Protein AF-A0A951JQ41-F1 (afdb_monomer)

Solvent-accessible surface area (backbone atoms only — not comparable to full-atom values): 7953 Å² total; per-residue (Å²): 141,75,86,78,80,80,79,71,74,80,76,78,77,77,45,54,66,83,40,70,66,48,36,41,46,49,74,32,66,77,79,67,72,74,78,91,57,93,54,54,63,58,50,42,16,67,74,45,69,45,58,48,72,57,49,56,51,40,55,51,43,14,44,75,71,56,71,39,87,78,89,80,87,83,78,66,59,76,80,78,46,90,82,83,92,83,87,80,93,67,60,79,96,43,44,66,64,52,48,53,42,39,70,75,69,38,91,85,52,83,88,83,81,92,79,82,88,125

pLDDT: mean 86.97, std 15.8, range [39.34, 98.5]

Secondary structure (DSSP, 8-state):
----------PPPP--TTSHHHHHHHHHHTTT--S--SSHHHHHHHHH---HHHHHHHHHHHHHTTSS----PPPPGGGTS----------GGGHHHHHHHHHHT-TT--S-------

Nearest PDB structures (foldseek):
  2cra-assembly1_A  TM=3.845E-01  e=3.732E+00  Homo sapiens

Sequence (118 aa):
MSEQSSEAAAATVPTEVTDPVNAQILAVSEDRIQGFQPEPFTEISRLSGVPLPTVLERIRAMLAAGVIRRVRQTMLATNLAPGALVAWKVSPERLDAAFEYMFREDPFSGHVVIRSTD

Radius of gyration: 23.62 Å; Cα contacts (8 Å, |Δi|>4): 78; chains: 1; bounding box: 67×27×64 Å

Foldseek 3Di:
DDDDPPPPDPPQDDQDCPPPLNVLLCVCQVPPDDDDDPCVLVVSCVRSVPDSVSSVVRVVSNCVVCVDPDRDDDDDCVVVDDDDDDDDDDDPVCVVVVQCCLVPPNPRRDDDDDDDPD

Mean predicted aligned error: 9.37 Å

Structure (mmCIF, N/CA/C/O backbone):
data_AF-A0A951JQ41-F1
#
_entry.id   AF-A0A951JQ41-F1
#
loop_
_atom_site.group_PDB
_atom_site.id
_atom_site.type_symbol
_atom_site.label_atom_id
_atom_site.label_alt_id
_atom_site.label_comp_id
_atom_site.label_asym_id
_atom_site.label_entity_id
_atom_site.label_seq_id
_atom_site.pdbx_PDB_ins_code
_atom_site.Cartn_x
_atom_site.Cartn_y
_atom_site.Cartn_z
_atom_site.occupancy
_atom_site.B_iso_or_equiv
_atom_site.auth_seq_id
_atom_site.auth_comp_id
_atom_site.auth_asym_id
_atom_site.auth_atom_id
_atom_site.pdbx_PDB_model_num
ATOM 1 N N . MET A 1 1 ? -46.070 -9.161 28.208 1.00 44.12 1 MET A N 1
ATOM 2 C CA . MET A 1 1 ? -44.779 -9.793 27.876 1.00 44.12 1 MET A CA 1
ATOM 3 C C . MET A 1 1 ? -44.757 -9.965 26.373 1.00 44.12 1 MET A C 1
ATOM 5 O O . MET A 1 1 ? -45.289 -10.938 25.866 1.00 44.12 1 MET A O 1
ATOM 9 N N . SER A 1 2 ? -44.256 -8.949 25.682 1.00 39.34 2 SER A N 1
ATOM 10 C CA . SER A 1 2 ? -44.011 -8.997 24.245 1.00 39.34 2 SER A CA 1
ATOM 11 C C . SER A 1 2 ? -42.579 -8.522 24.088 1.00 39.34 2 SER A C 1
ATOM 13 O O . SER A 1 2 ? -42.308 -7.327 24.189 1.00 39.34 2 SER A O 1
ATOM 15 N N . GLU A 1 3 ? -41.662 -9.478 23.999 1.00 46.72 3 GLU A N 1
ATOM 16 C CA . GLU A 1 3 ? -40.272 -9.222 23.650 1.00 46.72 3 GLU A CA 1
ATOM 17 C C . GLU A 1 3 ? -40.255 -8.634 22.238 1.00 46.72 3 GLU A C 1
ATOM 19 O O . GLU A 1 3 ? -40.570 -9.309 21.261 1.00 46.72 3 GLU A O 1
ATOM 24 N N . GLN A 1 4 ? -39.941 -7.344 22.135 1.00 40.78 4 GLN A N 1
ATOM 25 C CA . GLN A 1 4 ? -39.473 -6.779 20.879 1.00 40.78 4 GLN A CA 1
ATOM 26 C C . GLN A 1 4 ? -38.009 -7.183 20.737 1.00 40.78 4 GLN A C 1
ATOM 28 O O . GLN A 1 4 ? -37.128 -6.616 21.383 1.00 40.78 4 GLN A O 1
ATOM 33 N N . SER A 1 5 ? -37.763 -8.192 19.907 1.00 45.62 5 SER A N 1
ATOM 34 C CA . SER A 1 5 ? -36.443 -8.466 19.354 1.00 45.62 5 SER A CA 1
ATOM 35 C C . SER A 1 5 ? -36.002 -7.242 18.549 1.00 45.62 5 SER A C 1
ATOM 37 O O . SER A 1 5 ? -36.513 -6.981 17.464 1.00 45.62 5 SER A O 1
ATOM 39 N N . SER A 1 6 ? -35.084 -6.459 19.115 1.00 43.81 6 SER A N 1
ATOM 40 C CA . SER A 1 6 ? -34.368 -5.413 18.390 1.00 43.81 6 SER A CA 1
ATOM 41 C C . SER A 1 6 ? -33.318 -6.088 17.516 1.00 43.81 6 SER A C 1
ATOM 43 O O . SER A 1 6 ? -32.221 -6.415 17.969 1.00 43.81 6 SER A O 1
ATOM 45 N N . GLU A 1 7 ? -33.676 -6.350 16.265 1.00 43.53 7 GLU A N 1
ATOM 46 C CA . GLU A 1 7 ? -32.712 -6.647 15.216 1.00 43.53 7 GLU A CA 1
ATOM 47 C C . GLU A 1 7 ? -32.014 -5.323 14.878 1.00 43.53 7 GLU A C 1
ATOM 49 O O . GLU A 1 7 ? -32.467 -4.533 14.050 1.00 43.53 7 GLU A O 1
ATOM 54 N N . ALA A 1 8 ? -30.957 -5.011 15.632 1.00 42.91 8 ALA A N 1
ATOM 55 C CA . ALA A 1 8 ? -30.108 -3.868 15.348 1.00 42.91 8 ALA A CA 1
ATOM 56 C C . ALA A 1 8 ? -29.534 -4.060 13.941 1.00 42.91 8 ALA A C 1
ATOM 58 O O . ALA A 1 8 ? -28.744 -4.978 13.715 1.00 42.91 8 ALA A O 1
ATOM 59 N N . ALA A 1 9 ? -29.963 -3.218 12.997 1.00 43.38 9 ALA A N 1
ATOM 60 C CA . ALA A 1 9 ? -29.408 -3.169 11.654 1.00 43.38 9 ALA A CA 1
ATOM 61 C C . ALA A 1 9 ? -27.879 -3.186 11.762 1.00 43.38 9 ALA A C 1
ATOM 63 O O . ALA A 1 9 ? -27.304 -2.318 12.423 1.00 43.38 9 ALA A O 1
ATOM 64 N N . ALA A 1 10 ? -27.236 -4.202 11.180 1.00 51.47 10 ALA A N 1
ATOM 65 C CA . ALA A 1 10 ? -25.789 -4.336 11.206 1.00 51.47 10 ALA A CA 1
ATOM 66 C C . ALA A 1 10 ? -25.183 -3.055 10.621 1.00 51.47 10 ALA A C 1
ATOM 68 O O . ALA A 1 10 ? -25.264 -2.817 9.416 1.00 51.47 10 ALA A O 1
ATOM 69 N N . ALA A 1 11 ? -24.656 -2.190 11.489 1.00 67.81 11 ALA A N 1
ATOM 70 C CA . ALA A 1 11 ? -24.090 -0.923 11.070 1.00 67.81 11 ALA A CA 1
ATOM 71 C C . ALA A 1 11 ? -22.926 -1.221 10.120 1.00 67.81 11 ALA A C 1
ATOM 73 O O . ALA A 1 11 ? -21.962 -1.890 10.491 1.00 67.81 11 ALA A O 1
ATOM 74 N N . THR A 1 12 ? -23.037 -0.764 8.876 1.00 88.25 12 THR A N 1
ATOM 75 C CA . THR A 1 12 ? -21.976 -0.909 7.881 1.00 88.25 12 THR A CA 1
ATOM 76 C C . THR A 1 12 ? -20.727 -0.185 8.363 1.00 88.25 12 THR A C 1
ATOM 78 O O . THR A 1 12 ? -20.764 1.019 8.619 1.00 88.25 12 THR A O 1
ATOM 81 N N . VAL A 1 13 ? -19.625 -0.927 8.482 1.00 95.31 13 VAL A N 1
ATOM 82 C CA . VAL A 1 13 ? -18.317 -0.390 8.865 1.00 95.31 13 VAL A CA 1
ATOM 83 C C . VAL A 1 13 ? -17.867 0.639 7.815 1.00 95.31 13 VAL A C 1
ATOM 85 O O . VAL A 1 13 ? -17.786 0.286 6.639 1.00 95.31 13 VAL A O 1
ATOM 88 N N . PRO A 1 14 ? -17.556 1.890 8.198 1.00 96.69 14 PRO A N 1
ATOM 89 C CA . PRO A 1 14 ? -17.074 2.900 7.261 1.00 96.69 14 PRO A CA 1
ATOM 90 C C . PRO A 1 14 ? -15.747 2.515 6.598 1.00 96.69 14 PRO A C 1
ATOM 92 O O . PRO A 1 14 ? -14.791 2.114 7.268 1.00 96.69 14 PRO A O 1
ATOM 95 N N . THR A 1 15 ? -15.671 2.700 5.280 1.00 97.25 15 THR A N 1
ATOM 96 C CA . THR A 1 15 ? -14.517 2.310 4.451 1.00 97.25 15 THR A CA 1
ATOM 97 C C . THR A 1 15 ? -13.782 3.484 3.820 1.00 97.25 15 THR A C 1
ATOM 99 O O . THR A 1 15 ? -12.661 3.308 3.363 1.00 97.25 15 THR A O 1
ATOM 102 N N . GLU A 1 16 ? -14.378 4.674 3.777 1.00 97.12 16 GLU A N 1
ATOM 103 C CA . GLU A 1 16 ? -13.759 5.838 3.140 1.00 97.12 16 GLU A CA 1
ATOM 104 C C . GLU A 1 16 ? -12.476 6.259 3.861 1.00 97.12 16 GLU A C 1
ATOM 106 O O . GLU A 1 16 ? -12.417 6.255 5.092 1.00 97.12 16 GLU A O 1
ATOM 111 N N . VAL A 1 17 ? -11.452 6.674 3.109 1.00 95.50 17 VAL A N 1
ATOM 112 C CA . VAL A 1 17 ? -10.182 7.158 3.691 1.00 95.50 17 VAL A CA 1
ATOM 113 C C . VAL A 1 17 ? -10.349 8.466 4.466 1.00 95.50 17 VAL A C 1
ATOM 115 O O . VAL A 1 17 ? -9.514 8.802 5.298 1.00 95.50 17 VAL A O 1
ATOM 118 N N . THR A 1 18 ? -11.423 9.208 4.185 1.00 96.31 18 THR A N 1
ATOM 119 C CA . THR A 1 18 ? -11.778 10.468 4.849 1.00 96.31 18 THR A CA 1
ATOM 120 C C . THR A 1 18 ? -12.532 10.261 6.161 1.00 96.31 18 THR A C 1
ATOM 122 O O . THR A 1 18 ? -12.702 11.225 6.908 1.00 96.31 18 THR A O 1
ATOM 125 N N . ASP A 1 19 ? -12.966 9.031 6.472 1.00 97.81 19 ASP A N 1
ATOM 126 C CA . ASP A 1 19 ? -13.463 8.700 7.808 1.00 97.81 19 ASP A CA 1
ATOM 127 C C . ASP A 1 19 ? -12.349 8.987 8.833 1.00 97.81 19 ASP A C 1
ATOM 129 O O . ASP A 1 19 ? -11.219 8.528 8.643 1.00 97.81 19 ASP A O 1
ATOM 133 N N . PRO A 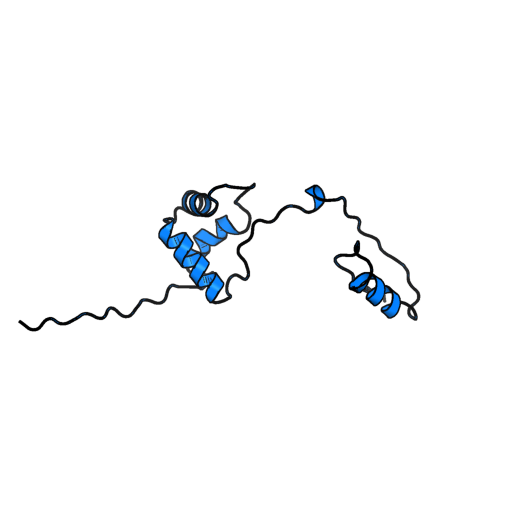1 20 ? -12.623 9.736 9.918 1.00 97.75 20 PRO A N 1
ATOM 134 C CA . PRO A 1 20 ? -11.582 10.160 10.851 1.00 97.75 20 PRO A CA 1
ATOM 135 C C . PRO A 1 20 ? -10.781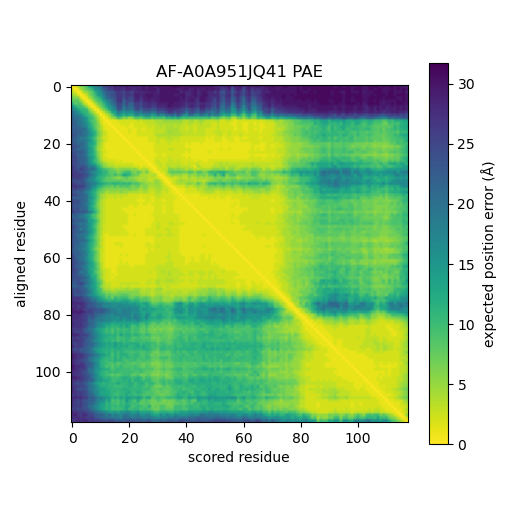 9.007 11.466 1.00 97.75 20 PRO A C 1
ATOM 137 O O . PRO A 1 20 ? -9.579 9.149 11.685 1.00 97.75 20 PRO A O 1
ATOM 140 N N . VAL A 1 21 ? -11.422 7.860 11.722 1.00 97.88 21 VAL A N 1
ATOM 141 C CA . VAL A 1 21 ? -10.758 6.684 12.302 1.00 97.88 21 VAL A CA 1
ATOM 142 C C . VAL A 1 21 ? -9.878 6.012 11.254 1.00 97.88 21 VAL A C 1
ATOM 144 O O . VAL A 1 21 ? -8.722 5.693 11.534 1.00 97.88 21 VAL A O 1
ATOM 147 N N . ASN A 1 22 ? -10.386 5.840 10.034 1.00 97.81 22 ASN A N 1
ATOM 148 C CA . ASN A 1 22 ? -9.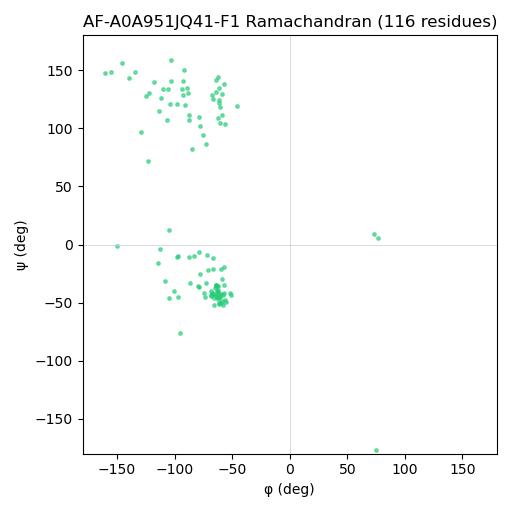606 5.288 8.928 1.00 97.81 22 ASN A CA 1
ATOM 149 C C . ASN A 1 22 ? -8.393 6.174 8.614 1.00 97.81 22 ASN A C 1
ATOM 151 O O . ASN A 1 22 ? -7.280 5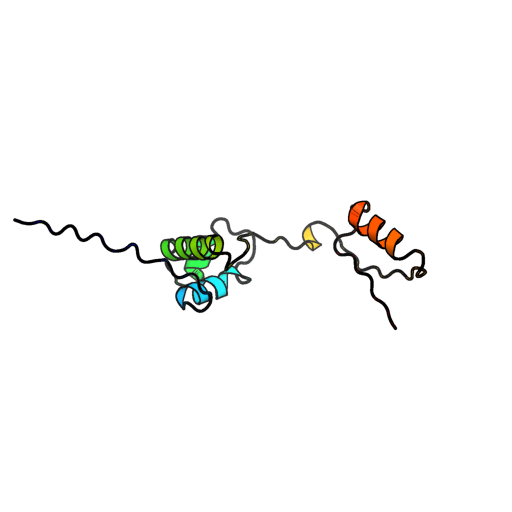.663 8.519 1.00 97.81 22 ASN A O 1
ATOM 155 N N . ALA A 1 23 ? -8.575 7.495 8.548 1.00 96.94 23 ALA A N 1
ATOM 156 C CA . ALA A 1 23 ? -7.493 8.456 8.348 1.00 96.94 23 ALA A CA 1
ATOM 157 C C . ALA A 1 23 ? -6.416 8.345 9.441 1.00 96.94 23 ALA A C 1
ATOM 159 O O . ALA A 1 23 ? -5.223 8.337 9.139 1.00 96.94 23 ALA A O 1
ATOM 160 N N . GLN A 1 24 ? -6.820 8.208 10.708 1.00 97.19 24 GLN A N 1
ATOM 161 C CA . GLN A 1 24 ? -5.904 8.060 11.843 1.00 97.19 24 GLN A CA 1
ATOM 162 C C . GLN A 1 24 ? -5.094 6.755 11.783 1.00 97.19 24 GLN A C 1
ATOM 164 O O . GLN A 1 24 ? -3.905 6.751 12.106 1.00 97.19 24 GLN A O 1
ATOM 169 N N . ILE A 1 25 ? -5.714 5.660 11.333 1.00 97.44 25 ILE A N 1
ATOM 170 C CA . ILE A 1 25 ? -5.042 4.375 11.089 1.00 97.44 25 ILE A CA 1
ATOM 171 C C . ILE A 1 25 ? -4.039 4.504 9.932 1.00 97.44 25 ILE A C 1
ATOM 173 O O . ILE A 1 25 ? -2.864 4.158 10.089 1.00 97.44 25 ILE A O 1
ATOM 177 N N . LEU A 1 26 ? -4.487 5.026 8.786 1.00 95.50 26 LEU A N 1
ATOM 178 C CA . LEU A 1 26 ? -3.694 5.126 7.556 1.00 95.50 26 LEU A CA 1
ATOM 179 C C . LEU A 1 26 ? -2.484 6.050 7.714 1.00 95.50 26 LEU A C 1
ATOM 181 O O . LEU A 1 26 ? -1.398 5.721 7.237 1.00 95.50 26 LEU A O 1
ATOM 185 N N . ALA A 1 27 ? -2.625 7.132 8.488 1.00 94.12 27 ALA A N 1
ATOM 186 C CA . ALA A 1 27 ? -1.537 8.060 8.800 1.00 94.12 27 ALA A CA 1
ATOM 187 C C . ALA A 1 27 ? -0.315 7.387 9.455 1.00 94.12 27 ALA A C 1
ATOM 189 O O . ALA A 1 27 ? 0.778 7.960 9.460 1.00 94.12 27 ALA A O 1
ATOM 190 N N . VAL A 1 28 ? -0.492 6.191 10.026 1.00 92.75 28 VAL A N 1
ATOM 191 C CA . VAL A 1 28 ? 0.582 5.373 10.596 1.00 92.75 28 VAL A CA 1
ATOM 192 C C . VAL A 1 28 ? 0.934 4.195 9.688 1.00 92.75 28 VAL A C 1
ATOM 194 O O . VAL A 1 28 ? 2.117 3.923 9.475 1.00 92.75 28 VAL A O 1
ATOM 197 N N . SER A 1 29 ? -0.066 3.476 9.172 1.00 89.12 29 SER A N 1
ATOM 198 C CA . SER A 1 29 ? 0.157 2.186 8.514 1.00 89.12 29 SER A CA 1
ATOM 199 C C . SER A 1 29 ? 0.844 2.266 7.152 1.00 89.12 29 SER A C 1
ATOM 201 O O . SER A 1 29 ? 1.391 1.256 6.720 1.00 89.12 29 SER A O 1
ATOM 203 N N . GLU A 1 30 ? 0.798 3.411 6.463 1.00 82.31 30 GLU A N 1
ATOM 204 C CA . GLU A 1 30 ? 1.357 3.523 5.108 1.00 82.31 30 GLU A CA 1
ATOM 205 C C . GLU A 1 30 ? 2.889 3.566 5.100 1.00 82.31 30 GLU A C 1
ATOM 207 O O . GLU A 1 30 ? 3.485 2.849 4.306 1.00 82.31 30 GLU A O 1
ATOM 212 N N . ASP A 1 31 ? 3.524 4.304 6.019 1.00 77.25 31 ASP A N 1
ATOM 213 C CA . ASP A 1 31 ? 4.984 4.513 5.973 1.00 77.25 31 ASP A CA 1
ATOM 214 C C . ASP A 1 31 ? 5.660 4.708 7.344 1.00 77.25 31 ASP A C 1
ATOM 216 O O . ASP A 1 31 ? 6.877 4.888 7.423 1.00 77.25 31 ASP A O 1
ATOM 220 N N . ARG A 1 32 ? 4.909 4.700 8.456 1.00 80.50 32 ARG A N 1
ATOM 221 C CA . ARG A 1 32 ? 5.483 5.006 9.785 1.00 80.50 32 ARG A CA 1
ATOM 222 C C . ARG A 1 32 ? 5.865 3.780 10.601 1.00 80.50 32 ARG A C 1
ATOM 224 O O . ARG A 1 32 ? 6.539 3.927 11.618 1.00 80.50 32 ARG A O 1
ATOM 231 N N . ILE A 1 33 ? 5.480 2.582 10.164 1.00 84.50 33 ILE A N 1
ATOM 232 C CA . ILE A 1 33 ? 5.921 1.340 10.801 1.00 84.50 33 ILE A CA 1
ATOM 233 C C . ILE A 1 33 ? 7.236 0.896 10.180 1.00 84.50 33 ILE A C 1
ATOM 235 O O . ILE A 1 33 ? 7.285 0.418 9.049 1.00 84.50 33 ILE A O 1
ATOM 239 N N . GLN A 1 34 ? 8.310 1.063 10.948 1.00 80.81 34 GLN A N 1
ATOM 240 C CA . GLN A 1 34 ? 9.654 0.690 10.532 1.00 80.81 34 GLN A CA 1
ATOM 241 C C . GLN A 1 34 ? 10.007 -0.733 10.968 1.00 80.81 34 GLN A C 1
ATOM 243 O O . GLN A 1 34 ? 9.719 -1.153 12.092 1.00 80.81 34 GLN A O 1
ATOM 248 N N . GLY A 1 35 ? 10.705 -1.440 10.079 1.00 77.69 35 GLY A N 1
ATOM 249 C CA . GLY A 1 35 ? 11.241 -2.775 10.330 1.00 77.69 35 GLY A CA 1
ATOM 250 C C . GLY A 1 35 ? 10.198 -3.896 10.308 1.00 77.69 35 GLY A C 1
ATOM 251 O O . GLY A 1 35 ? 9.014 -3.696 10.037 1.00 77.69 35 GLY A O 1
ATOM 252 N N . PHE A 1 36 ? 10.666 -5.111 10.594 1.00 82.50 36 PHE A N 1
ATOM 253 C CA . PHE A 1 36 ? 9.821 -6.298 10.710 1.00 82.50 36 PHE A CA 1
ATOM 254 C C . PHE A 1 36 ? 9.249 -6.394 12.126 1.00 82.50 36 PHE A C 1
ATOM 256 O O . PHE A 1 36 ? 9.788 -7.095 12.979 1.00 82.50 36 PHE A O 1
ATOM 263 N N . GLN A 1 37 ? 8.168 -5.655 12.383 1.00 86.94 37 GLN A N 1
ATOM 264 C CA . GLN A 1 37 ? 7.446 -5.748 13.652 1.00 86.94 37 GLN A CA 1
ATOM 265 C C . GLN A 1 37 ? 6.768 -7.122 13.783 1.00 86.94 37 GLN A C 1
ATOM 267 O O . GLN A 1 37 ? 6.032 -7.499 12.866 1.00 86.94 37 GLN A O 1
ATOM 272 N N . PRO A 1 38 ? 6.961 -7.856 14.898 1.00 90.69 38 PRO A N 1
ATOM 273 C CA . PRO A 1 38 ? 6.255 -9.115 15.152 1.00 90.69 38 PRO A CA 1
ATOM 274 C C . PRO A 1 38 ? 4.736 -8.933 15.246 1.00 90.69 38 PRO A C 1
ATOM 276 O O . PRO A 1 38 ? 3.977 -9.772 14.770 1.00 90.69 38 PRO A O 1
ATOM 279 N N . GLU A 1 39 ? 4.297 -7.805 15.814 1.00 93.88 39 GLU A N 1
ATOM 280 C CA . GLU A 1 39 ? 2.885 -7.457 15.979 1.00 93.88 39 GLU A CA 1
ATOM 281 C C . GLU A 1 39 ? 2.557 -6.105 15.320 1.00 93.88 39 GLU A C 1
ATOM 283 O O . GLU A 1 39 ? 2.327 -5.101 16.002 1.00 93.88 39 GLU A O 1
ATOM 288 N N . PRO A 1 40 ? 2.524 -6.033 13.977 1.00 93.25 40 PRO A N 1
ATOM 289 C CA . PRO A 1 40 ? 2.399 -4.760 13.272 1.00 93.25 40 PRO A CA 1
ATOM 290 C C . PRO A 1 40 ? 1.072 -4.053 13.572 1.00 93.25 40 PRO A C 1
ATOM 292 O O . PRO A 1 40 ? 1.048 -2.837 13.700 1.00 93.25 40 PRO A O 1
ATOM 295 N N . PHE A 1 41 ? -0.031 -4.787 13.745 1.00 95.81 41 PHE A N 1
ATOM 296 C CA . PHE A 1 41 ? -1.332 -4.180 14.052 1.00 95.81 41 PHE A CA 1
ATOM 297 C C . PHE A 1 41 ? -1.421 -3.646 15.485 1.00 95.81 41 PHE A C 1
ATOM 299 O O . PHE A 1 41 ? -2.062 -2.618 15.704 1.00 95.81 41 PHE A O 1
ATOM 306 N N . THR A 1 42 ? -0.751 -4.294 16.443 1.00 96.50 42 THR A N 1
ATOM 307 C CA . THR A 1 42 ? -0.600 -3.763 17.805 1.00 96.50 42 THR A CA 1
ATOM 308 C C . THR A 1 42 ? 0.164 -2.442 17.763 1.00 96.50 42 THR A C 1
ATOM 310 O O . THR A 1 42 ? -0.237 -1.472 18.402 1.00 96.50 42 THR A O 1
ATOM 313 N N . GLU A 1 43 ? 1.209 -2.359 16.938 1.00 95.69 43 GLU A N 1
ATOM 314 C CA . GLU A 1 43 ? 1.979 -1.128 16.768 1.00 95.69 43 GLU A CA 1
ATOM 315 C C . GLU A 1 43 ? 1.173 -0.018 16.071 1.00 95.69 43 GLU A C 1
ATOM 317 O O . GLU A 1 43 ? 1.205 1.128 16.521 1.00 95.69 43 GLU A O 1
ATOM 322 N N . ILE A 1 44 ? 0.364 -0.349 15.051 1.00 96.31 44 ILE A N 1
ATOM 323 C CA . ILE A 1 44 ? -0.610 0.593 14.465 1.00 96.31 44 ILE A CA 1
ATOM 324 C C . ILE A 1 44 ? -1.551 1.106 15.555 1.00 96.31 44 ILE A C 1
ATOM 326 O O . ILE A 1 44 ? -1.758 2.312 15.656 1.00 96.31 44 ILE A O 1
ATOM 330 N N . SER A 1 45 ? -2.107 0.219 16.383 1.00 97.56 45 SER A N 1
ATOM 331 C CA . SER A 1 45 ? -3.012 0.595 17.473 1.00 97.56 45 SER A CA 1
ATOM 332 C C . SER A 1 45 ? -2.343 1.561 18.452 1.00 97.56 45 SER A C 1
ATOM 334 O O . SER A 1 45 ? -2.881 2.631 18.734 1.00 97.56 45 SER A O 1
ATOM 336 N N . ARG A 1 46 ? -1.124 1.241 18.897 1.00 96.50 46 ARG A N 1
ATOM 337 C CA . ARG A 1 46 ? -0.353 2.064 19.834 1.00 96.50 46 ARG A CA 1
ATOM 338 C C . ARG A 1 46 ? -0.043 3.454 19.276 1.00 96.50 46 ARG A C 1
ATOM 340 O O . ARG A 1 46 ? -0.183 4.441 19.991 1.00 96.50 46 ARG A O 1
ATOM 347 N N . LEU A 1 47 ? 0.398 3.532 18.022 1.00 96.12 47 LEU A N 1
ATOM 348 C CA . LEU A 1 47 ? 0.823 4.780 17.382 1.00 96.12 47 LEU A CA 1
ATOM 349 C C . LEU A 1 47 ? -0.349 5.647 16.915 1.00 96.12 47 LEU A C 1
ATOM 351 O O . LEU A 1 47 ? -0.266 6.871 16.980 1.00 96.12 47 LEU A O 1
ATOM 355 N N . SER A 1 48 ? -1.426 5.027 16.435 1.00 96.62 48 SER A N 1
ATOM 356 C CA . SER A 1 48 ? -2.635 5.744 16.022 1.00 96.62 48 SER A CA 1
ATOM 357 C C . SER A 1 48 ? -3.486 6.162 17.220 1.00 96.62 48 SER A C 1
ATOM 359 O O . SER A 1 48 ? -4.229 7.129 17.114 1.00 96.62 48 SER A O 1
ATOM 361 N N . GLY A 1 49 ? -3.392 5.463 18.358 1.00 97.69 49 GLY A N 1
ATOM 362 C CA . GLY A 1 49 ? -4.291 5.634 19.503 1.00 97.69 49 GLY A CA 1
ATOM 363 C C . GLY A 1 49 ? -5.664 4.979 19.307 1.00 97.69 49 GLY A C 1
ATOM 364 O O . GLY A 1 49 ? -6.547 5.140 20.148 1.00 97.69 49 GLY A O 1
ATOM 365 N N . VAL A 1 50 ? -5.861 4.240 18.211 1.00 98.44 50 VAL A N 1
ATOM 366 C CA . VAL A 1 50 ? -7.106 3.529 17.906 1.00 98.44 50 VAL A CA 1
ATOM 367 C C . VAL A 1 50 ? -7.054 2.125 18.521 1.00 98.44 50 VAL A C 1
ATOM 369 O O . VAL A 1 50 ? -6.042 1.438 18.356 1.00 98.44 50 VAL A O 1
ATOM 372 N N . PRO A 1 51 ? -8.112 1.640 19.201 1.00 98.50 51 PRO A N 1
ATOM 373 C CA . PRO A 1 51 ? -8.125 0.292 19.768 1.00 98.50 51 PRO A CA 1
ATOM 374 C C . PRO A 1 51 ? -7.873 -0.795 18.717 1.00 98.50 51 PRO A C 1
ATOM 376 O O . PRO A 1 51 ? -8.442 -0.758 17.626 1.00 98.50 51 PRO A O 1
ATOM 379 N N . LEU A 1 52 ? -7.063 -1.800 19.062 1.00 98.44 52 LEU A N 1
ATOM 380 C CA . LEU A 1 52 ? -6.682 -2.886 18.152 1.00 98.44 52 LEU A CA 1
ATOM 381 C C . LEU A 1 52 ? -7.875 -3.579 17.456 1.00 98.44 52 LEU A C 1
ATOM 383 O O . LEU A 1 52 ? -7.789 -3.786 16.244 1.00 98.44 52 LEU A O 1
ATOM 387 N N . PRO A 1 53 ? -8.997 -3.905 18.137 1.00 98.38 53 PRO A N 1
ATOM 388 C CA . PRO A 1 53 ? -10.155 -4.491 17.459 1.00 98.38 53 PRO A CA 1
ATOM 389 C C . PRO A 1 53 ? -10.686 -3.604 16.327 1.00 98.38 53 PRO A C 1
ATOM 391 O O . PRO A 1 53 ? -10.952 -4.097 15.233 1.00 98.38 53 PRO A O 1
ATOM 394 N N . THR A 1 54 ? -10.747 -2.291 16.560 1.00 98.31 54 THR A N 1
ATOM 395 C CA . THR A 1 54 ? -11.173 -1.298 15.570 1.00 98.31 54 THR A CA 1
ATOM 396 C C . THR A 1 54 ? -10.168 -1.191 14.425 1.00 98.31 54 THR A C 1
ATOM 398 O O . THR A 1 54 ? -10.568 -1.172 13.266 1.00 98.31 54 THR A O 1
ATOM 401 N N . VAL A 1 55 ? -8.860 -1.195 14.708 1.00 98.31 55 VAL A N 1
ATOM 402 C CA . VAL A 1 55 ? -7.817 -1.208 13.664 1.00 98.31 55 VAL A CA 1
ATOM 403 C C . VAL A 1 55 ? -8.011 -2.388 12.709 1.00 98.31 55 VAL A C 1
ATOM 405 O O . VAL A 1 55 ? -8.030 -2.214 11.490 1.00 98.31 55 VAL A O 1
ATOM 408 N N . LEU A 1 56 ? -8.184 -3.591 13.261 1.00 98.25 56 LEU A N 1
ATOM 409 C CA . LEU A 1 56 ? -8.364 -4.811 12.476 1.00 98.25 56 LEU A CA 1
ATOM 410 C C . LEU A 1 56 ? -9.666 -4.785 11.669 1.00 98.25 56 LEU A C 1
ATOM 412 O O . LEU A 1 56 ? -9.660 -5.166 10.498 1.00 98.25 56 LEU A O 1
ATOM 416 N N . GLU A 1 57 ? -10.763 -4.330 12.273 1.00 98.25 57 GLU A N 1
ATOM 417 C CA . GLU A 1 57 ? -12.062 -4.190 11.611 1.00 98.25 57 GLU A CA 1
ATOM 418 C C . GLU A 1 57 ? -11.978 -3.232 10.416 1.00 98.25 57 GLU A C 1
ATOM 420 O O . GLU A 1 57 ? -12.363 -3.595 9.302 1.00 98.25 57 GLU A O 1
ATOM 425 N N . ARG A 1 58 ? -11.404 -2.041 10.617 1.00 98.00 58 ARG A N 1
ATOM 426 C CA . ARG A 1 58 ? -11.315 -1.004 9.582 1.00 98.00 58 ARG A CA 1
ATOM 427 C C . ARG A 1 58 ? -10.387 -1.385 8.441 1.00 98.00 58 ARG A C 1
ATOM 429 O O . ARG A 1 58 ? -10.769 -1.238 7.284 1.00 98.00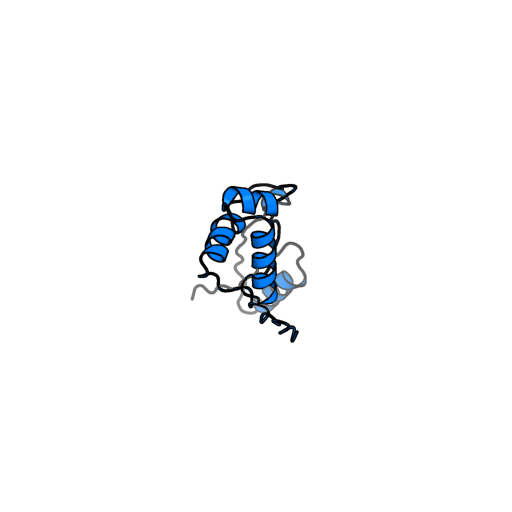 58 ARG A O 1
ATOM 436 N N . ILE A 1 59 ? -9.211 -1.946 8.728 1.00 97.25 59 ILE A N 1
ATOM 437 C CA . ILE A 1 59 ? -8.292 -2.411 7.676 1.00 97.25 59 ILE A CA 1
ATOM 438 C C . ILE A 1 59 ? -8.944 -3.514 6.834 1.00 97.25 59 ILE A C 1
ATOM 440 O O . ILE A 1 59 ? -8.852 -3.481 5.606 1.00 97.25 59 ILE A O 1
ATOM 444 N N . ARG A 1 60 ? -9.639 -4.470 7.465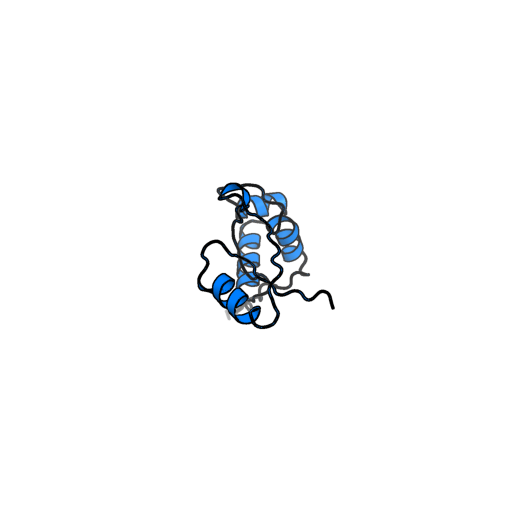 1.00 97.81 60 ARG A N 1
ATOM 445 C CA . ARG A 1 60 ? -10.365 -5.526 6.741 1.00 97.81 60 ARG A CA 1
ATOM 446 C C . ARG A 1 60 ? -11.481 -4.953 5.875 1.00 97.81 60 ARG A C 1
ATOM 448 O O . ARG A 1 60 ? -11.588 -5.351 4.718 1.00 97.81 60 ARG A O 1
ATOM 455 N N . ALA A 1 61 ? -12.271 -4.021 6.405 1.00 97.88 61 ALA A N 1
ATOM 456 C CA . ALA A 1 61 ? -13.358 -3.385 5.668 1.00 97.88 61 ALA A CA 1
ATOM 457 C C . ALA A 1 61 ? -12.836 -2.599 4.454 1.00 97.88 61 ALA A C 1
ATOM 459 O O . ALA A 1 61 ? -13.322 -2.795 3.341 1.00 97.88 61 ALA A O 1
ATOM 460 N N . MET A 1 62 ? -11.791 -1.784 4.634 1.00 97.88 62 MET A N 1
ATOM 461 C CA . MET A 1 62 ? -11.163 -1.037 3.539 1.00 97.88 62 MET A CA 1
ATOM 462 C C . MET A 1 62 ? -10.559 -1.956 2.471 1.00 97.88 62 MET A C 1
ATOM 464 O O . MET A 1 62 ? -10.658 -1.653 1.282 1.00 97.88 62 MET A O 1
ATOM 468 N N . LEU A 1 63 ? -9.942 -3.076 2.872 1.00 97.50 63 LEU A N 1
ATOM 469 C CA . LEU A 1 63 ? -9.374 -4.050 1.938 1.00 97.50 63 LEU A CA 1
ATOM 470 C C . LEU A 1 63 ? -10.471 -4.769 1.143 1.00 97.50 63 LEU A C 1
ATOM 472 O O . LEU A 1 63 ? -10.356 -4.899 -0.072 1.00 97.50 63 LEU A O 1
ATOM 476 N N . ALA A 1 64 ? -11.544 -5.202 1.810 1.00 97.31 64 ALA A N 1
ATOM 477 C CA . ALA A 1 64 ? -12.674 -5.872 1.168 1.00 97.31 64 ALA A CA 1
ATOM 478 C C . ALA A 1 64 ? -13.414 -4.950 0.184 1.00 97.31 64 ALA A C 1
ATOM 480 O O . ALA A 1 64 ? -13.855 -5.403 -0.869 1.00 97.31 64 ALA A O 1
ATOM 481 N N . ALA A 1 65 ? -13.503 -3.656 0.501 1.00 96.69 65 ALA A N 1
ATOM 482 C CA . ALA A 1 65 ? -14.092 -2.639 -0.366 1.00 96.69 65 ALA A CA 1
ATOM 483 C C . ALA A 1 65 ? -13.161 -2.168 -1.502 1.00 96.69 65 ALA A C 1
ATOM 485 O O . ALA A 1 65 ? -13.581 -1.388 -2.352 1.00 96.69 65 ALA A O 1
ATOM 486 N N . GLY A 1 66 ? -11.895 -2.599 -1.521 1.00 96.31 66 GLY A N 1
ATOM 487 C CA . GLY A 1 66 ? -10.907 -2.175 -2.518 1.00 96.31 66 GLY A CA 1
ATOM 488 C C . GLY A 1 66 ? -10.391 -0.741 -2.346 1.00 96.31 66 GLY A C 1
ATOM 489 O O . GLY A 1 66 ? -9.666 -0.255 -3.215 1.00 96.31 66 GLY A O 1
ATOM 490 N N . VAL A 1 67 ? -10.720 -0.075 -1.231 1.00 96.62 67 VAL A N 1
ATOM 491 C CA . VAL A 1 67 ? -10.227 1.272 -0.891 1.00 96.62 67 VAL A CA 1
ATOM 492 C C . VAL A 1 67 ? -8.718 1.236 -0.660 1.00 96.62 67 VAL A C 1
ATOM 494 O O . VAL A 1 67 ? -7.977 2.037 -1.231 1.00 96.62 67 VAL A O 1
ATOM 497 N N . ILE A 1 68 ? -8.245 0.247 0.103 1.00 95.38 68 ILE A N 1
ATOM 498 C CA . ILE A 1 68 ? -6.828 -0.125 0.128 1.00 95.38 68 ILE A CA 1
ATOM 499 C C . ILE A 1 68 ? -6.630 -1.391 -0.696 1.00 95.38 68 ILE A C 1
ATOM 501 O O . ILE A 1 68 ? -7.436 -2.316 -0.659 1.00 95.38 68 ILE A O 1
ATOM 505 N N . ARG A 1 69 ? -5.531 -1.450 -1.450 1.00 94.88 69 ARG A N 1
ATOM 506 C CA . ARG A 1 69 ? -5.316 -2.546 -2.409 1.00 94.88 69 ARG A CA 1
ATOM 507 C C . ARG A 1 69 ? -4.657 -3.769 -1.785 1.00 94.88 69 ARG A C 1
ATOM 509 O O . ARG A 1 69 ? -4.855 -4.877 -2.270 1.00 94.88 69 ARG A O 1
ATOM 516 N N . ARG A 1 70 ? -3.772 -3.568 -0.801 1.00 93.56 70 ARG A N 1
ATOM 517 C CA . ARG A 1 70 ? -2.928 -4.618 -0.209 1.00 93.56 70 ARG A CA 1
ATOM 518 C C . ARG A 1 70 ? -2.522 -4.233 1.209 1.00 93.56 70 ARG A C 1
ATOM 520 O O . ARG A 1 70 ? -2.262 -3.065 1.469 1.00 93.56 70 ARG A O 1
ATOM 527 N N . VAL A 1 71 ? -2.358 -5.236 2.067 1.00 92.81 71 VAL A N 1
ATOM 528 C CA . VAL A 1 71 ? -1.641 -5.128 3.344 1.00 92.81 71 VAL A CA 1
ATOM 529 C C . VAL A 1 71 ? -0.390 -5.988 3.216 1.00 92.81 71 VAL A C 1
ATOM 531 O O . VAL A 1 71 ? -0.494 -7.196 3.013 1.00 92.81 71 VAL A O 1
ATOM 534 N N . ARG A 1 72 ? 0.794 -5.371 3.245 1.00 88.44 72 ARG A N 1
ATOM 535 C CA . ARG A 1 72 ? 2.072 -6.071 3.054 1.00 88.44 72 ARG A CA 1
ATOM 536 C C . ARG A 1 72 ? 3.172 -5.448 3.898 1.00 88.44 72 ARG A C 1
ATOM 538 O O . ARG A 1 72 ? 3.137 -4.255 4.174 1.00 88.44 72 ARG A O 1
ATOM 545 N N . GLN A 1 73 ? 4.190 -6.243 4.196 1.00 81.44 73 GLN A N 1
ATOM 546 C CA . GLN A 1 73 ? 5.497 -5.722 4.577 1.00 81.44 73 GLN A CA 1
ATOM 547 C C . GLN A 1 73 ? 6.321 -5.519 3.305 1.00 81.44 73 GLN A C 1
ATOM 549 O O . GLN A 1 73 ? 6.379 -6.404 2.449 1.00 81.44 73 GLN A O 1
ATOM 554 N N . THR A 1 74 ? 6.919 -4.339 3.156 1.00 78.25 74 THR A N 1
ATOM 555 C CA . THR A 1 74 ? 7.775 -4.026 2.008 1.00 78.25 74 THR A CA 1
ATOM 556 C C . THR A 1 74 ? 9.229 -4.080 2.457 1.00 78.25 74 THR A C 1
ATOM 558 O O . THR A 1 74 ? 9.630 -3.335 3.346 1.00 78.25 74 THR A O 1
ATOM 561 N N . MET A 1 75 ? 10.022 -4.951 1.834 1.00 73.75 75 MET A N 1
ATOM 562 C CA . MET A 1 75 ? 11.475 -4.973 2.003 1.00 73.75 75 MET A CA 1
ATOM 563 C C . MET A 1 75 ? 12.119 -4.126 0.903 1.00 73.75 75 MET A C 1
ATOM 565 O O . MET A 1 75 ? 11.741 -4.242 -0.264 1.00 73.75 75 MET A O 1
ATOM 569 N N . LEU A 1 76 ? 13.078 -3.268 1.259 1.00 70.56 76 LEU A N 1
ATOM 570 C CA . LEU A 1 76 ? 13.804 -2.468 0.273 1.00 70.56 76 LEU A CA 1
ATOM 571 C C . LEU A 1 76 ? 14.661 -3.383 -0.610 1.00 70.56 76 LEU A C 1
ATOM 573 O O . LEU A 1 76 ? 15.490 -4.139 -0.106 1.00 70.56 76 LEU A O 1
ATOM 577 N N . ALA A 1 77 ? 14.472 -3.293 -1.930 1.00 64.38 77 ALA A N 1
ATOM 578 C CA . ALA A 1 77 ? 15.142 -4.146 -2.915 1.00 64.38 77 ALA A CA 1
ATOM 579 C C . ALA A 1 77 ? 16.677 -4.055 -2.865 1.00 64.38 77 ALA A C 1
ATOM 581 O O . ALA A 1 77 ? 17.353 -5.050 -3.109 1.00 64.38 77 ALA A O 1
ATOM 582 N N . THR A 1 78 ? 17.223 -2.902 -2.462 1.00 60.53 78 THR A N 1
ATOM 583 C CA . THR A 1 78 ? 18.667 -2.690 -2.263 1.00 60.53 78 THR A CA 1
ATOM 584 C C . THR A 1 78 ? 19.282 -3.624 -1.223 1.00 60.53 78 THR A C 1
ATOM 586 O O . THR A 1 78 ? 20.489 -3.836 -1.247 1.00 60.53 78 THR A O 1
ATOM 589 N N . ASN A 1 79 ? 18.470 -4.199 -0.330 1.00 58.69 79 ASN A N 1
ATOM 590 C CA . ASN A 1 79 ? 18.919 -5.199 0.637 1.00 58.69 79 ASN A CA 1
ATOM 591 C C . ASN A 1 79 ? 18.877 -6.635 0.082 1.00 58.69 79 ASN A C 1
ATOM 593 O O . ASN A 1 79 ? 19.405 -7.531 0.733 1.00 58.69 79 ASN A O 1
ATOM 597 N N . LEU A 1 80 ? 18.253 -6.875 -1.081 1.00 68.31 80 LEU A N 1
ATOM 598 C CA . LEU A 1 80 ? 18.241 -8.187 -1.744 1.00 68.31 80 LEU A CA 1
ATOM 599 C C . LEU A 1 80 ? 19.305 -8.298 -2.837 1.00 68.31 80 LEU A C 1
ATOM 601 O O . LEU A 1 80 ? 19.971 -9.325 -2.927 1.00 68.31 80 LEU A O 1
ATOM 605 N N . ALA A 1 81 ? 19.437 -7.274 -3.683 1.00 72.00 81 ALA A N 1
ATOM 606 C CA . ALA A 1 81 ? 20.397 -7.249 -4.782 1.00 72.00 81 ALA A CA 1
ATOM 607 C C . ALA A 1 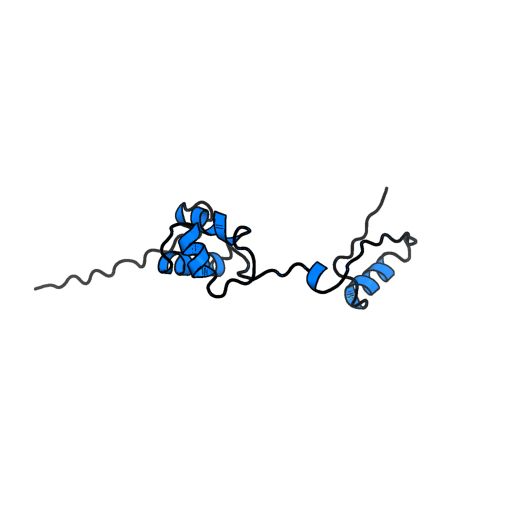81 ? 20.658 -5.805 -5.254 1.00 72.00 81 ALA A C 1
ATOM 609 O O . ALA A 1 81 ? 19.747 -4.971 -5.215 1.00 72.00 81 ALA A O 1
ATOM 610 N N . PRO A 1 82 ? 21.875 -5.483 -5.729 1.00 79.75 82 PRO A N 1
ATOM 611 C CA . PRO A 1 82 ? 22.140 -4.199 -6.364 1.00 79.75 82 PRO A CA 1
ATOM 612 C C . PRO A 1 82 ? 21.329 -4.067 -7.660 1.00 79.75 82 PRO A C 1
ATOM 614 O O . PRO A 1 82 ? 21.329 -4.966 -8.498 1.00 79.75 82 PRO A O 1
ATOM 617 N N . GLY A 1 83 ? 20.649 -2.933 -7.826 1.00 85.75 83 GLY A N 1
ATOM 618 C CA . GLY A 1 83 ? 19.979 -2.560 -9.072 1.00 85.75 83 GLY A CA 1
ATOM 619 C C . GLY A 1 83 ? 20.779 -1.514 -9.848 1.00 85.75 83 GLY A C 1
ATOM 620 O O . GLY A 1 83 ? 21.584 -0.785 -9.268 1.00 85.75 83 GLY A 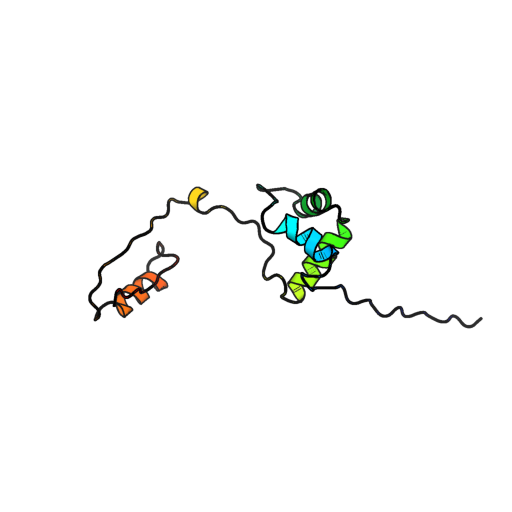O 1
ATOM 621 N N . ALA A 1 84 ? 20.530 -1.409 -11.153 1.00 89.25 84 ALA A N 1
ATOM 622 C CA . ALA A 1 84 ? 21.088 -0.364 -12.006 1.00 89.25 84 ALA A CA 1
ATOM 623 C C . ALA A 1 84 ? 20.001 0.232 -12.906 1.00 89.25 84 ALA A C 1
ATOM 625 O O . ALA A 1 84 ? 19.072 -0.462 -13.317 1.00 89.25 84 ALA A O 1
ATOM 626 N N . LEU A 1 85 ? 20.140 1.518 -13.233 1.00 92.19 85 LEU A N 1
ATOM 627 C CA . LEU A 1 85 ? 19.381 2.153 -14.305 1.00 92.19 85 LEU A CA 1
ATOM 628 C C . LEU A 1 85 ? 20.268 2.185 -15.548 1.00 92.19 85 LEU A C 1
ATOM 630 O O . LEU A 1 85 ? 21.348 2.774 -15.520 1.00 92.19 85 LEU A O 1
ATOM 634 N N . VAL A 1 86 ? 19.808 1.558 -16.629 1.00 93.62 86 VAL A N 1
ATOM 635 C CA . VAL A 1 86 ? 20.533 1.489 -17.903 1.00 93.62 86 VAL A CA 1
ATOM 636 C C . VAL A 1 86 ? 19.664 2.080 -19.005 1.00 93.62 86 VAL A C 1
ATOM 638 O O . VAL A 1 86 ? 18.500 1.713 -19.147 1.00 93.62 86 VAL A O 1
ATOM 641 N N . ALA A 1 87 ? 20.233 2.993 -19.791 1.00 94.31 87 ALA A N 1
ATOM 642 C CA . ALA A 1 87 ? 19.592 3.560 -20.970 1.00 94.31 87 ALA A CA 1
ATOM 643 C C . ALA A 1 87 ? 20.319 3.078 -22.229 1.00 94.31 87 ALA A C 1
ATOM 645 O O . ALA A 1 87 ? 21.533 3.243 -22.354 1.00 94.31 87 ALA A O 1
ATOM 646 N N . TRP A 1 88 ? 19.569 2.498 -23.164 1.00 92.81 88 TRP A N 1
ATOM 647 C CA . TRP A 1 88 ? 20.092 1.979 -24.425 1.00 92.81 88 TRP A CA 1
ATOM 648 C C . TRP A 1 88 ? 19.617 2.851 -25.582 1.00 92.81 88 TRP A C 1
ATOM 650 O O . TRP A 1 88 ? 18.431 3.158 -25.684 1.00 92.81 88 TRP A O 1
ATOM 660 N N . LYS A 1 89 ? 20.527 3.207 -26.493 1.00 93.94 89 LYS A N 1
ATOM 661 C CA . LYS A 1 89 ? 20.147 3.752 -27.799 1.00 93.94 89 LYS A CA 1
ATOM 662 C C . LYS A 1 89 ? 19.944 2.586 -28.761 1.00 93.94 89 LYS A C 1
ATOM 664 O O . LYS A 1 89 ? 20.904 1.910 -29.120 1.00 93.94 89 LYS A O 1
ATOM 669 N N . VAL A 1 90 ? 18.702 2.355 -29.163 1.00 93.12 90 VAL A N 1
ATOM 670 C CA . VAL A 1 90 ? 18.308 1.263 -30.061 1.00 93.12 90 VAL A CA 1
ATOM 671 C C . VAL A 1 90 ? 17.726 1.872 -31.333 1.00 93.12 90 VAL A C 1
ATOM 673 O O . VAL A 1 90 ? 17.026 2.881 -31.263 1.00 93.12 90 VAL A O 1
ATOM 676 N N . SER A 1 91 ? 18.042 1.298 -32.495 1.00 93.62 91 SER A N 1
ATOM 677 C CA . SER A 1 91 ? 17.451 1.748 -33.759 1.00 93.62 91 SER A CA 1
ATOM 678 C C . SER A 1 91 ? 15.926 1.554 -33.751 1.00 93.62 91 SER A C 1
ATOM 680 O O . SER A 1 91 ? 15.473 0.542 -33.206 1.00 93.62 91 SER A O 1
ATOM 682 N N . PRO A 1 92 ? 15.135 2.454 -34.370 1.00 92.69 92 PRO A N 1
ATOM 683 C CA . PRO A 1 92 ? 13.672 2.393 -34.341 1.00 92.69 92 PRO A CA 1
ATOM 684 C C . PRO A 1 92 ? 13.095 1.034 -34.747 1.00 92.69 92 PRO A C 1
ATOM 686 O O . PRO A 1 92 ? 12.216 0.504 -34.077 1.00 92.69 92 PRO A O 1
ATOM 689 N N . GLU A 1 93 ? 13.660 0.413 -35.781 1.00 96.56 93 GLU A N 1
ATOM 690 C CA . GLU A 1 93 ? 13.239 -0.881 -36.318 1.00 96.56 93 GLU A CA 1
ATOM 691 C C . GLU A 1 93 ? 13.469 -2.071 -35.368 1.00 96.56 93 GLU A C 1
ATOM 693 O O . GLU A 1 93 ? 12.965 -3.164 -35.613 1.00 96.56 93 GLU A O 1
ATOM 698 N N . ARG A 1 94 ? 14.226 -1.878 -34.279 1.00 95.94 94 ARG A N 1
ATOM 699 C CA . ARG A 1 94 ? 14.516 -2.904 -33.264 1.00 95.94 94 ARG A CA 1
ATOM 700 C C . ARG A 1 94 ? 13.882 -2.614 -31.906 1.00 95.94 94 ARG A C 1
ATOM 702 O O . ARG A 1 94 ? 14.038 -3.445 -31.012 1.00 95.94 94 AR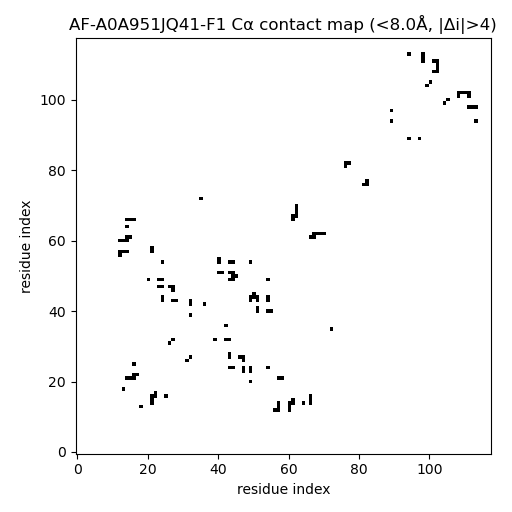G A O 1
ATOM 709 N N . LEU A 1 95 ? 13.212 -1.473 -31.731 1.00 94.56 95 LEU A N 1
ATOM 710 C CA . LEU A 1 95 ? 12.692 -1.044 -30.429 1.00 94.56 95 LEU A CA 1
ATOM 711 C C . LEU A 1 95 ? 11.729 -2.067 -29.826 1.00 94.56 95 LEU A C 1
ATOM 713 O O . LEU A 1 95 ? 11.959 -2.513 -28.704 1.00 94.56 95 LEU A O 1
ATOM 717 N N . ASP A 1 96 ? 10.722 -2.494 -30.587 1.00 95.06 96 ASP A N 1
ATOM 718 C CA . ASP A 1 96 ? 9.709 -3.436 -30.099 1.00 95.06 96 ASP A CA 1
ATOM 719 C C . ASP A 1 96 ? 10.325 -4.794 -29.753 1.00 95.06 96 ASP A C 1
ATOM 721 O O . ASP A 1 96 ? 10.083 -5.338 -28.681 1.00 95.06 96 ASP A O 1
ATOM 725 N N . ALA A 1 97 ? 11.202 -5.318 -30.616 1.00 96.38 97 ALA A N 1
ATOM 726 C CA . ALA A 1 97 ? 11.879 -6.590 -30.368 1.00 96.38 97 ALA A CA 1
ATOM 727 C C . ALA A 1 97 ? 12.787 -6.537 -29.126 1.00 96.38 97 ALA A C 1
ATOM 729 O O . ALA A 1 97 ? 12.843 -7.493 -28.353 1.00 96.38 97 ALA A O 1
ATOM 730 N N . ALA A 1 98 ? 13.495 -5.421 -28.925 1.00 95.44 98 ALA A N 1
ATOM 731 C CA . ALA A 1 98 ? 14.326 -5.215 -27.745 1.00 95.44 98 ALA A CA 1
ATOM 732 C C . ALA A 1 98 ? 13.472 -5.115 -26.472 1.00 95.44 98 ALA A C 1
ATOM 734 O O . ALA A 1 98 ? 13.818 -5.727 -25.463 1.00 95.44 98 ALA A O 1
ATOM 735 N N . PHE A 1 99 ? 12.352 -4.388 -26.530 1.00 95.50 99 PHE A N 1
ATOM 736 C CA . PHE A 1 99 ? 11.406 -4.275 -25.424 1.00 95.50 99 PHE A CA 1
ATOM 737 C C . PHE A 1 99 ? 10.804 -5.630 -25.052 1.00 95.50 99 PHE A C 1
ATOM 739 O O . PHE A 1 99 ? 10.869 -6.012 -23.887 1.00 95.50 99 PHE A O 1
ATOM 746 N N . GLU A 1 100 ? 10.272 -6.377 -26.022 1.00 96.19 100 GLU A N 1
ATOM 747 C CA . GLU A 1 100 ? 9.640 -7.677 -25.772 1.00 96.19 100 GLU A CA 1
ATOM 748 C C . GLU A 1 100 ? 10.619 -8.668 -25.144 1.00 96.19 100 GLU A C 1
ATOM 750 O O . GLU A 1 100 ? 10.267 -9.338 -24.175 1.00 96.19 100 GLU A O 1
ATOM 755 N N . TYR A 1 101 ? 11.866 -8.716 -25.626 1.00 96.31 101 TYR A N 1
ATOM 756 C CA . TYR A 1 101 ? 12.895 -9.556 -25.016 1.00 96.31 101 TYR A CA 1
ATOM 757 C C . TYR A 1 101 ? 13.180 -9.146 -23.564 1.00 96.31 101 TYR A C 1
ATOM 759 O O . TYR A 1 101 ? 13.144 -9.992 -22.674 1.00 96.31 101 TYR A O 1
ATOM 767 N N . MET A 1 102 ? 13.428 -7.857 -23.297 1.00 95.25 102 MET A N 1
ATOM 768 C CA . MET A 1 102 ? 13.721 -7.391 -21.934 1.00 95.25 102 MET A CA 1
ATOM 769 C C . MET A 1 102 ? 12.535 -7.587 -20.985 1.00 95.25 102 MET A C 1
ATOM 771 O O . MET A 1 102 ? 12.725 -7.855 -19.808 1.00 95.25 102 MET A O 1
ATOM 775 N N . PHE A 1 103 ? 11.307 -7.438 -21.478 1.00 94.06 103 PHE A N 1
ATOM 776 C CA . PHE A 1 103 ? 10.108 -7.546 -20.656 1.00 94.06 103 PHE A CA 1
ATOM 777 C C . PHE A 1 103 ? 9.702 -8.998 -20.374 1.00 94.06 103 PHE A C 1
ATOM 779 O O . PHE A 1 103 ? 9.186 -9.285 -19.294 1.00 94.06 103 PHE A O 1
ATOM 786 N N . ARG A 1 104 ? 9.889 -9.910 -21.338 1.00 94.31 104 ARG A N 1
ATOM 787 C CA . ARG A 1 104 ? 9.427 -11.304 -21.225 1.00 94.31 104 ARG A CA 1
ATOM 788 C C . ARG A 1 104 ? 10.515 -12.292 -20.844 1.00 94.31 104 ARG A C 1
ATOM 790 O O . ARG A 1 104 ? 10.232 -13.215 -20.088 1.00 94.31 104 ARG A O 1
ATOM 797 N N . GLU A 1 105 ? 11.713 -12.125 -21.394 1.00 96.00 105 GLU A N 1
ATOM 798 C CA . GLU A 1 105 ? 12.753 -13.158 -21.380 1.00 96.00 105 GLU A CA 1
ATOM 799 C C . GLU A 1 105 ? 13.918 -12.817 -20.444 1.00 96.00 105 GLU A C 1
ATOM 801 O O . GLU A 1 105 ? 14.526 -13.724 -19.882 1.00 96.00 105 GLU A O 1
ATOM 806 N N . ASP A 1 106 ? 14.251 -11.534 -20.260 1.00 93.38 106 ASP A N 1
ATOM 807 C CA . ASP A 1 106 ? 15.365 -11.126 -19.397 1.00 93.38 106 ASP A CA 1
ATOM 808 C C . ASP A 1 106 ? 14.976 -11.157 -17.904 1.00 93.38 106 ASP A C 1
ATOM 810 O O . ASP A 1 106 ? 14.234 -10.287 -17.440 1.00 93.38 106 ASP A O 1
ATOM 814 N N . PRO A 1 107 ? 15.513 -12.095 -17.099 1.00 91.38 107 PRO A N 1
ATOM 815 C CA . PRO A 1 107 ? 15.133 -12.231 -15.694 1.00 91.38 107 PRO A CA 1
ATOM 816 C C . PRO A 1 107 ? 15.667 -11.097 -14.807 1.00 91.38 107 PRO A C 1
ATOM 818 O O . PRO A 1 107 ? 15.304 -11.018 -13.632 1.00 91.38 107 PRO A O 1
ATOM 821 N N . PHE A 1 108 ? 16.549 -10.242 -15.331 1.00 89.94 108 PHE A N 1
ATOM 822 C CA . PHE A 1 108 ? 17.154 -9.135 -14.589 1.00 89.94 108 PHE A CA 1
ATOM 823 C C . PHE A 1 108 ? 16.457 -7.792 -14.838 1.00 89.94 108 PHE A C 1
ATOM 825 O O . PHE A 1 108 ? 16.704 -6.824 -14.112 1.00 89.94 108 PHE A O 1
ATOM 832 N N . SER A 1 109 ? 15.570 -7.728 -15.829 1.00 91.88 109 SER A N 1
ATOM 833 C CA . SER A 1 109 ? 14.835 -6.521 -16.190 1.00 91.88 109 SER A CA 1
ATOM 834 C C . SER A 1 109 ? 13.507 -6.442 -15.435 1.00 91.88 109 SER A C 1
ATOM 836 O O . SER A 1 109 ? 12.650 -7.312 -15.533 1.00 91.88 109 SER A O 1
ATOM 838 N N . GLY A 1 110 ? 13.335 -5.377 -14.647 1.00 87.88 110 GLY A N 1
ATOM 839 C CA . GLY A 1 110 ? 12.114 -5.140 -13.868 1.00 87.88 110 GLY A CA 1
ATOM 840 C C . GLY A 1 110 ? 11.114 -4.231 -14.585 1.00 87.88 110 GLY A C 1
ATOM 841 O O . GLY A 1 110 ? 10.088 -4.672 -15.092 1.00 87.88 110 GLY A O 1
ATOM 842 N N . HIS A 1 111 ? 11.394 -2.925 -14.589 1.00 92.31 111 HIS A N 1
ATOM 843 C CA . HIS A 1 111 ? 10.553 -1.918 -15.237 1.00 92.31 111 HIS A CA 1
ATOM 844 C C . HIS A 1 111 ? 11.235 -1.418 -16.511 1.00 92.31 111 HIS A C 1
ATOM 846 O O . HIS A 1 111 ? 12.215 -0.675 -16.446 1.00 92.31 111 HIS A O 1
ATOM 852 N N . VAL A 1 112 ? 10.705 -1.828 -17.660 1.00 95.31 112 VAL A N 1
ATOM 853 C CA . VAL A 1 112 ? 11.221 -1.477 -18.988 1.00 95.31 112 VAL A CA 1
ATOM 854 C C . VAL A 1 112 ? 10.286 -0.450 -19.619 1.00 95.31 112 VAL A C 1
ATOM 856 O O . VAL A 1 112 ? 9.069 -0.608 -19.574 1.00 95.31 112 VAL A O 1
ATOM 859 N N . VAL A 1 113 ? 10.840 0.616 -20.199 1.00 94.81 113 VAL A N 1
ATOM 860 C CA . VAL A 1 113 ? 10.065 1.663 -20.881 1.00 94.81 113 VAL A CA 1
ATOM 861 C C . VAL A 1 113 ? 10.763 2.112 -22.154 1.00 94.81 113 VAL A C 1
ATOM 863 O O . VAL A 1 113 ? 11.985 2.242 -22.186 1.00 94.81 113 VAL A O 1
ATOM 866 N N . ILE A 1 114 ? 9.972 2.414 -23.182 1.00 93.38 114 ILE A N 1
ATOM 867 C CA . ILE A 1 114 ? 10.442 3.106 -24.382 1.00 93.38 114 ILE A CA 1
ATOM 868 C C . ILE A 1 114 ? 10.218 4.605 -24.174 1.00 93.38 114 ILE A C 1
ATOM 870 O O . ILE A 1 114 ? 9.128 5.046 -23.801 1.00 93.38 114 ILE A O 1
ATOM 874 N N . ARG A 1 115 ? 11.266 5.401 -24.388 1.00 90.56 115 ARG A N 1
ATOM 875 C CA . ARG A 1 115 ? 11.213 6.865 -24.363 1.00 90.56 115 ARG A CA 1
ATOM 876 C C . ARG A 1 115 ? 11.764 7.383 -25.683 1.00 90.56 115 ARG A C 1
ATOM 878 O O . ARG A 1 115 ? 12.870 7.004 -26.056 1.00 90.56 115 ARG A O 1
ATOM 885 N N . SER A 1 116 ? 10.999 8.241 -26.353 1.00 81.25 116 SER A N 1
ATOM 886 C CA . SER A 1 116 ? 11.513 9.040 -27.464 1.00 81.25 116 SER A CA 1
ATOM 887 C C . SER A 1 116 ? 12.025 10.384 -26.945 1.00 81.25 116 SER A C 1
ATOM 889 O O . SER A 1 116 ? 11.536 10.879 -25.927 1.00 81.25 116 SER A O 1
ATOM 891 N N . THR A 1 117 ? 13.025 10.943 -27.621 1.00 74.44 117 THR A N 1
ATOM 892 C CA . THR A 1 117 ? 13.546 12.299 -27.379 1.00 74.44 117 THR A CA 1
ATOM 893 C C . THR A 1 117 ? 13.095 13.290 -28.452 1.00 74.44 117 THR A C 1
ATOM 895 O O . THR A 1 117 ? 13.697 14.359 -28.549 1.00 74.44 117 THR A O 1
ATOM 898 N N . ASP A 1 118 ? 12.122 12.902 -29.282 1.00 61.34 118 ASP A N 1
ATOM 899 C CA . ASP A 1 118 ? 11.506 13.785 -30.282 1.00 61.34 118 ASP A CA 1
ATOM 900 C C . ASP A 1 118 ? 10.871 15.030 -29.639 1.00 61.34 118 ASP A C 1
ATOM 902 O O . ASP A 1 118 ? 10.313 14.912 -28.519 1.00 61.34 118 ASP A O 1
#